Protein AF-A0A1B6LJE3-F1 (afdb_monomer)

InterPro domains:
  IPR007120 DNA-directed RNA polymerase, subunit 2, hybrid-binding domain [PF00562] (59-146)
  IPR007641 RNA polymerase Rpb2, domain 7 [PF04560] (148-166)
  IPR015712 DNA-directed RNA polymerase, subunit 2 [PTHR20856] (59-166)
  IPR037033 DNA-directed RNA polymerase, subunit 2, hybrid-binding domain superfamily [G3DSA:2.40.270.10] (1-124)

Mean predicted aligned error: 6.47 Å

Sequence (166 aa):
MAAKGIGDKINTMLKQHQDIIKIREFIQKAYNVGDNVRQKVDLNLFSDEEVLRLATNLKNGMPIATPVFDGATEKEIKELLQLGELPTSGQITLFDGRTGEKFERQVTVGYMYMLKLNHLVDDKMHARSTGSYSLVTQQPLGGKAQFGGQRFGEMEVWALEAYGAA

Secondary structure (DSSP, 8-state):
-HHHHHHHHHHHHHHTT--HHHHHHHHHHHHT-STT-S----GGGS-HHHHHHHHHHHTT-------TTS---HHHHHHHHHHTT--TTSEE--B-TTT-PBPSS-EE---------S--HHHH----SS--B-TTT-PBPPSGGGTPPPP--HHHHHHHHHHT--

Foldseek 3Di:
DLQQLLLQVLLVCVVVVHDLVVLLVLVQVLVPQDDDDPDDDDCVPPDSVVSVVVSVVSNRGHDDDADDPRGDDLVSSLVSCVSSVHHSVCWDWDADPPPRHIDPDTDRDDDDDDDDDPPDVVVVDADADDADADPPPRAFDDDRVRSGDDDDDPVNVVVCVVVVVD

Organism: NCBI:txid36148

Nearest PDB structures (foldseek):
  8txo-assembly1_I  TM=9.880E-01  e=2.945E-23  Escherichia coli
  8hkc-assembly1_C  TM=9.854E-01  e=2.308E-23  Escherichia coli K-12
  8ph9-assembly1_I  TM=9.844E-01  e=5.097E-23  Escherichia coli
  8sy6-assembly1_I  TM=9.882E-01  e=1.196E-22  Escherichia coli
  8pdy-assembly1_I  TM=9.845E-01  e=1.059E-22  Escherichia coli

Solvent-accessible surface area (backbone atoms only — not comparable to full-atom values): 10328 Å² total; per-residue (Å²): 67,36,44,39,32,42,5,47,50,48,38,50,43,60,74,67,68,54,59,67,67,60,54,50,51,51,51,46,52,63,65,62,64,56,96,77,61,87,69,81,82,70,65,85,82,51,53,72,67,56,51,52,54,49,47,63,65,28,28,81,27,43,89,78,88,59,49,87,97,65,48,81,48,73,66,47,52,33,52,43,11,48,76,29,78,39,54,66,81,46,43,43,81,50,61,41,90,88,79,66,48,70,54,96,58,68,41,77,58,67,73,78,94,81,81,85,70,94,79,50,64,78,81,68,62,76,84,64,91,80,72,61,58,37,90,86,79,67,39,63,30,69,50,72,94,55,53,19,50,84,87,82,48,70,71,60,48,53,55,36,62,75,72,65,71,122

Structure (mmCIF, N/CA/C/O backbone):
data_AF-A0A1B6LJE3-F1
#
_entry.id   AF-A0A1B6LJE3-F1
#
loop_
_atom_site.group_PDB
_atom_site.id
_atom_site.type_symbol
_atom_site.label_atom_id
_atom_site.label_alt_id
_atom_site.label_comp_id
_atom_site.label_asym_id
_atom_site.label_entity_id
_atom_site.label_seq_id
_atom_site.pdbx_PDB_ins_code
_atom_site.Cartn_x
_atom_site.Cartn_y
_atom_site.Cartn_z
_atom_site.occupancy
_atom_site.B_iso_or_equiv
_atom_site.auth_seq_id
_atom_site.auth_comp_id
_atom_site.auth_asym_id
_atom_site.auth_atom_id
_atom_site.pdbx_PDB_model_num
ATOM 1 N N . MET A 1 1 ? -5.859 -4.154 5.380 1.00 86.62 1 MET A N 1
ATOM 2 C CA . MET A 1 1 ? -7.337 -4.215 5.311 1.00 86.62 1 MET A CA 1
ATOM 3 C C . MET A 1 1 ? -7.943 -3.900 6.670 1.00 86.62 1 MET A C 1
ATOM 5 O O . MET A 1 1 ? -8.642 -2.908 6.772 1.00 86.62 1 MET A O 1
ATOM 9 N N . ALA A 1 2 ? -7.586 -4.656 7.712 1.00 93.06 2 ALA A N 1
ATOM 10 C CA . ALA A 1 2 ? -8.069 -4.482 9.085 1.00 93.06 2 ALA A CA 1
ATOM 11 C C . ALA A 1 2 ? -7.969 -3.031 9.609 1.00 93.06 2 ALA A C 1
ATOM 13 O O . ALA A 1 2 ? -8.973 -2.425 9.968 1.00 93.06 2 ALA A O 1
ATOM 14 N N . ALA A 1 3 ? -6.781 -2.426 9.507 1.00 95.19 3 ALA A N 1
ATOM 15 C CA . ALA A 1 3 ? -6.521 -1.036 9.897 1.00 95.19 3 ALA A CA 1
ATOM 16 C C . ALA A 1 3 ? -7.443 -0.009 9.209 1.00 95.19 3 ALA A C 1
ATOM 18 O O . ALA A 1 3 ? -7.933 0.941 9.824 1.00 95.19 3 ALA A O 1
ATOM 19 N N . LYS A 1 4 ? -7.700 -0.221 7.912 1.00 95.12 4 LYS A N 1
ATOM 20 C CA . LYS A 1 4 ? -8.597 0.622 7.121 1.00 95.12 4 LYS A CA 1
ATOM 21 C C . LYS A 1 4 ? -10.059 0.389 7.500 1.00 95.12 4 LYS A C 1
ATOM 23 O O . LYS A 1 4 ? -10.776 1.366 7.652 1.00 95.12 4 LYS A O 1
ATOM 28 N N . GLY A 1 5 ? -10.461 -0.862 7.732 1.00 94.69 5 GLY A N 1
ATOM 29 C CA . GLY A 1 5 ? -11.813 -1.213 8.178 1.00 94.69 5 GLY A CA 1
ATOM 30 C C . GLY A 1 5 ? -12.199 -0.534 9.493 1.00 94.69 5 GLY A C 1
ATOM 31 O O . GLY A 1 5 ? -13.295 0.005 9.604 1.00 94.69 5 GLY A O 1
ATOM 32 N N . ILE A 1 6 ? -11.272 -0.453 10.456 1.00 95.56 6 ILE A N 1
ATOM 33 C CA . ILE A 1 6 ? -11.481 0.335 11.683 1.00 95.56 6 ILE A CA 1
ATOM 34 C C . ILE A 1 6 ? -11.683 1.816 11.356 1.00 95.56 6 ILE A C 1
ATOM 36 O O . ILE A 1 6 ? -12.638 2.424 11.836 1.00 95.56 6 ILE A O 1
ATOM 40 N N . GLY A 1 7 ? -10.818 2.392 10.518 1.00 95.25 7 GLY A N 1
ATOM 41 C CA . GLY A 1 7 ? -10.952 3.787 10.094 1.00 95.25 7 GLY A CA 1
ATOM 42 C C . GLY A 1 7 ? -12.286 4.070 9.400 1.00 95.25 7 GLY A C 1
ATOM 43 O O . GLY A 1 7 ? -12.924 5.079 9.686 1.00 95.25 7 GLY A O 1
ATOM 44 N N . ASP A 1 8 ? -12.758 3.153 8.554 1.00 95.56 8 ASP A N 1
ATOM 45 C CA . ASP A 1 8 ? -14.030 3.279 7.844 1.00 95.56 8 ASP A CA 1
ATOM 46 C C . ASP A 1 8 ? -15.236 3.158 8.793 1.00 95.56 8 ASP A C 1
ATOM 48 O O . ASP A 1 8 ? -16.219 3.889 8.627 1.00 95.56 8 ASP A O 1
ATOM 52 N N . LYS A 1 9 ? -15.149 2.334 9.848 1.00 94.81 9 LYS A N 1
ATOM 53 C CA . LYS A 1 9 ? -16.147 2.325 10.931 1.00 94.81 9 LYS A CA 1
ATOM 54 C C . LYS A 1 9 ? -16.181 3.641 11.695 1.00 94.81 9 LYS A C 1
ATOM 56 O O . LYS A 1 9 ? -17.258 4.210 11.856 1.00 94.81 9 LYS A O 1
ATOM 61 N N . ILE A 1 10 ? -15.021 4.165 12.095 1.00 94.38 10 ILE A N 1
ATOM 62 C CA . ILE A 1 10 ? -14.919 5.476 12.757 1.00 94.38 10 ILE A CA 1
ATOM 63 C C . ILE A 1 10 ? -15.509 6.564 11.852 1.00 94.38 10 ILE A C 1
ATOM 65 O O . ILE A 1 10 ? -16.311 7.381 12.294 1.00 94.38 10 ILE A O 1
ATOM 69 N N . ASN A 1 11 ? -15.179 6.544 10.560 1.00 95.38 11 ASN A N 1
ATOM 70 C CA . ASN A 1 11 ? -15.712 7.480 9.574 1.00 95.38 11 ASN A CA 1
ATOM 71 C C . ASN A 1 11 ? -17.241 7.383 9.450 1.00 95.38 11 ASN A C 1
ATOM 73 O O . ASN A 1 11 ? -17.922 8.399 9.338 1.00 95.38 11 ASN A O 1
ATOM 77 N N . THR A 1 12 ? -17.792 6.169 9.494 1.00 95.00 12 THR A N 1
ATOM 78 C CA . THR A 1 12 ? -19.242 5.943 9.458 1.00 95.00 12 THR A CA 1
ATOM 79 C C . THR A 1 12 ? -19.918 6.495 10.712 1.00 95.00 12 THR A C 1
ATOM 81 O O . THR A 1 12 ? -20.906 7.217 10.593 1.00 95.00 12 THR A O 1
ATOM 84 N N . MET A 1 13 ? -19.349 6.250 11.896 1.00 93.00 13 MET A N 1
ATOM 85 C CA . MET A 1 13 ? -19.846 6.799 13.164 1.00 93.00 13 MET A CA 1
ATOM 86 C C . MET A 1 13 ? -19.804 8.334 13.187 1.00 93.00 13 MET A C 1
ATOM 88 O O . MET A 1 13 ? -20.772 8.965 13.611 1.00 93.00 13 MET A O 1
ATOM 92 N N . LEU A 1 14 ? -18.727 8.938 12.671 1.00 92.50 14 LEU A N 1
ATOM 93 C CA . LEU A 1 14 ? -18.592 10.393 12.554 1.00 92.50 14 LEU A CA 1
ATOM 94 C C . LEU A 1 14 ? -19.634 10.995 11.600 1.00 92.50 14 LEU A C 1
ATOM 96 O O . LEU A 1 14 ? -20.244 12.008 11.926 1.00 92.50 14 LEU A O 1
ATOM 100 N N . LYS A 1 15 ? -19.875 10.367 10.441 1.00 93.56 15 LYS A N 1
ATOM 101 C CA . LYS A 1 15 ? -20.892 10.820 9.470 1.00 93.56 15 LYS A CA 1
ATOM 102 C C . LYS A 1 15 ? -22.319 10.698 10.000 1.00 93.56 15 LYS A C 1
ATOM 104 O O . LYS A 1 15 ? -23.172 11.498 9.638 1.00 93.56 15 LYS A O 1
ATOM 109 N N . GLN A 1 16 ? -22.577 9.689 10.826 1.00 93.69 16 GLN A N 1
ATOM 110 C CA . GLN A 1 16 ? -23.876 9.470 11.461 1.00 93.69 16 GLN A CA 1
ATOM 111 C C . GLN A 1 16 ? -24.094 10.346 12.702 1.00 93.69 16 GLN A C 1
ATOM 113 O O . GLN A 1 16 ? -25.143 10.224 13.327 1.00 93.69 16 GLN A O 1
ATOM 118 N N . HIS A 1 17 ? -23.130 11.204 13.068 1.00 87.88 17 HIS A N 1
ATOM 119 C CA . HIS A 1 17 ? -23.172 12.020 14.284 1.00 87.88 17 HIS A CA 1
ATOM 120 C C . HIS A 1 17 ? -23.508 11.195 15.537 1.00 87.88 17 HIS A C 1
ATOM 122 O O . HIS A 1 17 ? -24.310 11.611 16.370 1.00 87.88 17 HIS A O 1
ATOM 128 N N . GLN A 1 18 ? -22.918 10.000 15.656 1.00 87.38 18 GLN A N 1
ATOM 129 C CA . GLN A 1 18 ? -23.135 9.160 16.830 1.00 87.38 18 GLN A CA 1
ATOM 130 C C . GLN A 1 18 ? -22.583 9.808 18.103 1.00 87.38 18 GLN A C 1
ATOM 132 O O . GLN A 1 18 ? -21.650 10.613 18.062 1.00 87.38 18 GLN A O 1
ATOM 137 N N . ASP A 1 19 ? -23.143 9.394 19.240 1.00 89.56 19 ASP A N 1
ATOM 138 C CA . ASP A 1 19 ? -22.720 9.848 20.561 1.00 89.56 19 ASP A CA 1
ATOM 139 C C . ASP A 1 19 ? -21.211 9.657 20.762 1.00 89.56 19 ASP A C 1
ATOM 141 O O . ASP A 1 19 ? -20.654 8.589 20.481 1.00 89.56 19 ASP A O 1
ATOM 145 N N . ILE A 1 20 ? -20.559 10.674 21.328 1.00 89.56 20 ILE A N 1
ATOM 146 C CA . ILE A 1 20 ? -19.112 10.681 21.594 1.00 89.56 20 ILE A CA 1
ATOM 147 C C . ILE A 1 20 ? -18.702 9.484 22.463 1.00 89.56 20 ILE A C 1
ATOM 149 O O . ILE A 1 20 ? -17.630 8.916 22.264 1.00 89.56 20 ILE A O 1
ATOM 153 N N . ILE A 1 21 ? -19.581 9.051 23.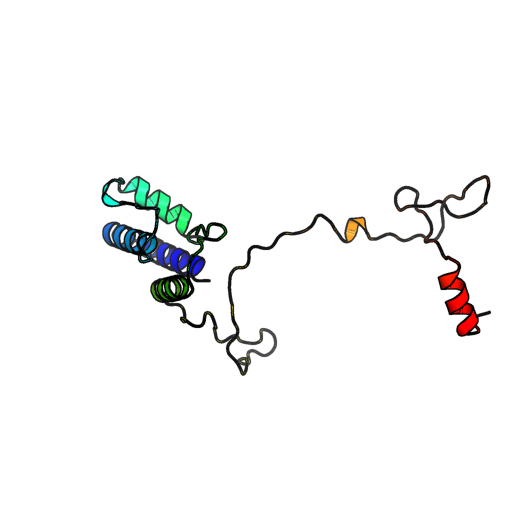372 1.00 91.88 21 ILE A N 1
ATOM 154 C CA . ILE A 1 21 ? -19.370 7.888 24.244 1.00 91.88 21 ILE A CA 1
ATOM 155 C C . ILE A 1 21 ? -19.129 6.621 23.410 1.00 91.88 21 ILE A C 1
ATOM 157 O O . ILE A 1 21 ? -18.146 5.922 23.637 1.00 91.88 21 ILE A O 1
ATOM 161 N N . LYS A 1 22 ? -19.947 6.368 22.380 1.00 92.75 22 LYS A N 1
ATOM 162 C CA . LYS A 1 22 ? -19.808 5.183 21.515 1.00 92.75 22 LYS A CA 1
ATOM 163 C C . LYS A 1 22 ? -18.522 5.224 20.699 1.00 92.75 22 LYS A C 1
ATOM 165 O O . LYS A 1 22 ? -17.852 4.206 20.542 1.00 92.75 22 LYS A O 1
ATOM 170 N N . ILE A 1 23 ? -18.161 6.405 20.194 1.00 91.62 23 ILE A N 1
ATOM 171 C CA . ILE A 1 23 ? -16.909 6.603 19.453 1.00 91.62 23 ILE A CA 1
ATOM 172 C C . ILE A 1 23 ? -15.716 6.331 20.375 1.00 91.62 23 ILE A C 1
ATOM 174 O O . ILE A 1 23 ? -14.804 5.596 19.998 1.00 91.62 23 ILE A O 1
ATOM 178 N N . ARG A 1 24 ? -15.742 6.870 21.598 1.00 93.81 24 ARG A N 1
ATOM 179 C CA . ARG A 1 24 ? -14.708 6.658 22.617 1.00 93.81 24 ARG A CA 1
ATOM 180 C C . ARG A 1 24 ? -14.569 5.178 22.968 1.00 93.81 24 ARG A C 1
ATOM 182 O O . ARG A 1 24 ? -13.460 4.657 22.923 1.00 93.81 24 ARG A O 1
ATOM 189 N N . GLU A 1 25 ? -15.675 4.489 23.244 1.00 93.81 25 GLU A N 1
ATOM 190 C CA . GLU A 1 25 ? -15.693 3.050 23.535 1.00 93.81 25 GLU A CA 1
ATOM 191 C C . GLU A 1 25 ? -15.133 2.220 22.377 1.00 93.81 25 GLU A C 1
ATOM 193 O O . GLU A 1 25 ? -14.324 1.314 22.588 1.00 93.81 25 GLU A O 1
ATOM 198 N N . PHE A 1 26 ? -15.518 2.542 21.140 1.00 94.25 26 PHE A N 1
ATOM 199 C CA . PHE A 1 26 ? -15.038 1.829 19.962 1.00 94.25 26 PHE A CA 1
ATOM 200 C C . PHE A 1 26 ? -13.532 2.020 19.750 1.00 94.25 26 PHE A C 1
ATOM 202 O O . PHE A 1 26 ? -12.811 1.044 19.537 1.00 94.25 26 PHE A O 1
ATOM 209 N N . ILE A 1 27 ? -13.041 3.260 19.848 1.00 93.50 27 ILE A N 1
ATOM 210 C CA . ILE A 1 27 ? -11.611 3.561 19.719 1.00 93.50 27 ILE A CA 1
ATOM 211 C C . ILE A 1 27 ? -10.831 2.902 20.869 1.00 93.50 27 ILE A C 1
ATOM 213 O O . ILE A 1 27 ? -9.787 2.299 20.624 1.00 93.50 27 ILE A O 1
ATOM 217 N N . GLN A 1 28 ? -11.352 2.926 22.101 1.00 94.00 28 GLN A N 1
ATOM 218 C CA . GLN A 1 28 ? -10.727 2.264 23.251 1.00 94.00 28 GLN A CA 1
ATOM 219 C C . GLN A 1 28 ? -10.606 0.756 23.024 1.00 94.00 28 GLN A C 1
ATOM 221 O O . GLN A 1 28 ? -9.548 0.170 23.253 1.00 94.00 28 GLN A O 1
ATOM 226 N N . LYS A 1 29 ? -11.680 0.130 22.532 1.00 92.94 29 LYS A N 1
ATOM 227 C CA . LYS A 1 29 ? -11.691 -1.291 22.192 1.00 92.94 29 LYS A CA 1
ATOM 228 C C . LYS A 1 29 ? -10.668 -1.612 21.105 1.00 92.94 29 LYS A C 1
ATOM 230 O O . LYS A 1 29 ? -10.003 -2.632 21.213 1.00 92.94 29 LYS A O 1
ATOM 235 N N . ALA A 1 30 ? -10.515 -0.745 20.103 1.00 93.00 30 ALA A N 1
ATOM 236 C CA . ALA A 1 30 ? -9.529 -0.913 19.038 1.00 93.00 30 ALA A CA 1
ATOM 237 C C . ALA A 1 30 ? -8.074 -0.825 19.536 1.00 93.00 30 ALA A C 1
ATOM 239 O O . ALA A 1 30 ? -7.240 -1.601 19.078 1.00 93.00 30 ALA A O 1
ATOM 240 N N . TYR A 1 31 ? -7.762 0.074 20.478 1.00 92.25 31 TYR A N 1
ATOM 241 C CA . TYR A 1 31 ? -6.420 0.165 21.076 1.00 92.25 31 TYR A CA 1
ATOM 242 C C . TYR A 1 31 ? -6.095 -0.986 22.036 1.00 92.25 31 TYR A C 1
ATOM 244 O O . TYR A 1 31 ? -4.926 -1.321 22.196 1.00 92.25 31 TYR A O 1
ATOM 252 N N . ASN A 1 32 ? -7.111 -1.597 22.649 1.00 91.19 32 ASN A N 1
ATOM 253 C CA . ASN A 1 32 ? -6.948 -2.697 23.603 1.00 91.19 32 ASN A CA 1
ATOM 254 C C . ASN A 1 32 ? -6.933 -4.093 22.947 1.00 91.19 32 ASN A C 1
ATOM 256 O O . ASN A 1 32 ? -7.024 -5.089 23.660 1.00 91.19 32 ASN A O 1
ATOM 260 N N . VAL A 1 33 ? -6.873 -4.192 21.613 1.00 89.94 33 VAL A N 1
ATOM 261 C CA . VAL A 1 33 ? -6.782 -5.490 20.920 1.00 89.94 33 VAL A CA 1
ATOM 262 C C . VAL A 1 33 ? -5.390 -6.095 21.130 1.00 89.94 33 VAL A C 1
ATOM 264 O O . VAL A 1 33 ? -4.396 -5.467 20.770 1.00 89.94 33 VAL A O 1
ATOM 267 N N . GLY A 1 34 ? -5.337 -7.326 21.649 1.00 84.88 34 GLY A N 1
ATOM 268 C CA . GLY A 1 34 ? -4.118 -8.102 21.904 1.00 84.88 34 GLY A CA 1
ATOM 269 C C . GLY A 1 34 ? -3.867 -8.374 23.390 1.00 84.88 34 GLY A C 1
ATOM 270 O O . GLY A 1 34 ? -4.148 -7.543 24.251 1.00 84.88 34 GLY A O 1
ATOM 271 N N . ASP A 1 35 ? -3.318 -9.550 23.700 1.00 73.69 35 ASP A N 1
ATOM 272 C CA . ASP A 1 35 ? -3.223 -10.049 25.081 1.00 73.69 35 ASP A CA 1
ATOM 273 C C . ASP A 1 35 ? -2.096 -9.389 25.901 1.00 73.69 35 ASP A C 1
ATOM 275 O O . ASP A 1 35 ? -2.179 -9.326 27.125 1.00 73.69 35 ASP A O 1
ATOM 279 N N . ASN A 1 36 ? -1.038 -8.881 25.253 1.00 77.31 36 ASN A N 1
ATOM 280 C CA . ASN A 1 36 ? 0.154 -8.327 25.920 1.00 77.31 36 ASN A CA 1
ATOM 281 C C . ASN A 1 36 ? 0.714 -7.080 25.216 1.00 77.31 36 ASN A C 1
ATOM 283 O O . ASN A 1 36 ? 1.922 -6.931 25.015 1.00 77.31 36 ASN A O 1
ATOM 287 N N . VAL A 1 37 ? -0.164 -6.155 24.831 1.00 82.19 37 VAL A N 1
ATOM 288 C CA . VAL A 1 37 ? 0.260 -4.921 24.162 1.00 82.19 37 VAL A CA 1
ATOM 289 C C . VAL A 1 37 ? 1.051 -4.035 25.133 1.00 82.19 37 VAL A C 1
ATOM 291 O O . VAL A 1 37 ? 0.588 -3.696 26.223 1.00 82.19 37 VAL A O 1
ATOM 294 N N . ARG A 1 38 ? 2.263 -3.622 24.734 1.00 85.19 38 ARG A N 1
ATOM 295 C CA . ARG A 1 38 ? 3.115 -2.712 25.532 1.00 85.19 38 ARG A CA 1
ATOM 296 C C . ARG A 1 38 ? 2.480 -1.332 25.711 1.00 85.19 38 ARG A C 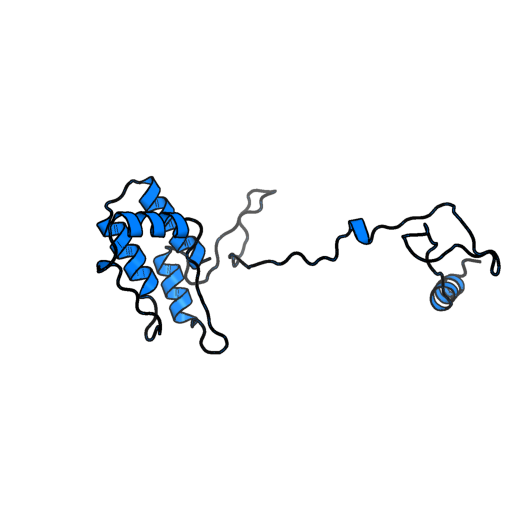1
ATOM 298 O O . ARG A 1 38 ? 2.671 -0.682 26.737 1.00 85.19 38 ARG A O 1
ATOM 305 N N . GLN A 1 39 ? 1.764 -0.872 24.689 1.00 87.69 39 GLN A N 1
ATOM 306 C CA . GLN A 1 39 ? 1.086 0.414 24.690 1.00 87.69 39 GLN A CA 1
ATOM 307 C C . GLN A 1 39 ? -0.242 0.300 25.440 1.00 87.69 39 GLN A C 1
ATOM 309 O O . GLN A 1 39 ? -1.143 -0.411 25.011 1.00 87.69 39 GLN A O 1
ATOM 314 N N . LYS A 1 40 ? -0.373 1.050 26.535 1.00 86.94 40 LYS A N 1
ATOM 315 C CA . LYS A 1 40 ? -1.641 1.230 27.245 1.00 86.94 40 LYS A CA 1
ATOM 316 C C . LYS A 1 40 ? -2.151 2.635 26.968 1.00 86.94 40 LYS A C 1
ATOM 318 O O . LYS A 1 40 ? -1.478 3.608 27.302 1.00 86.94 40 LYS A O 1
ATOM 323 N N . VAL A 1 41 ? -3.312 2.733 26.332 1.00 88.88 41 VAL A N 1
ATOM 324 C CA . VAL A 1 41 ? -3.991 4.005 26.068 1.00 88.88 41 VAL A CA 1
ATOM 325 C C . VAL A 1 41 ? -5.253 4.023 26.910 1.00 88.88 41 VAL A C 1
ATOM 327 O O . VAL A 1 41 ? -6.054 3.102 26.802 1.00 88.88 41 VAL A O 1
ATOM 330 N N . ASP A 1 42 ? -5.430 5.051 27.733 1.00 90.38 42 ASP A N 1
ATOM 331 C CA . ASP A 1 42 ? -6.694 5.295 28.424 1.00 90.38 42 ASP A CA 1
ATOM 332 C C . ASP A 1 42 ? -7.329 6.560 27.856 1.00 90.38 42 ASP A C 1
ATOM 334 O O . ASP A 1 42 ? -6.865 7.678 28.095 1.00 90.38 42 ASP A O 1
ATOM 338 N N . LEU A 1 43 ? -8.381 6.377 27.062 1.00 88.62 43 LEU A N 1
ATOM 339 C CA . LEU A 1 43 ? -9.109 7.484 26.466 1.00 88.62 43 LEU A CA 1
ATOM 340 C C . LEU A 1 43 ? -9.963 8.225 27.483 1.00 88.62 43 LEU A C 1
ATOM 342 O O . LEU A 1 43 ? -10.396 9.319 27.159 1.00 88.62 43 LEU A O 1
ATOM 346 N N . ASN A 1 44 ? -10.208 7.714 28.692 1.00 88.88 44 ASN A N 1
ATOM 347 C CA . ASN A 1 44 ? -10.991 8.445 29.697 1.00 88.88 44 ASN A CA 1
ATOM 348 C C . ASN A 1 44 ? -10.290 9.721 30.177 1.00 88.88 44 ASN A C 1
ATOM 350 O O . ASN A 1 44 ? -10.952 10.668 30.589 1.00 88.88 44 ASN A O 1
ATOM 354 N N . LEU A 1 45 ? -8.962 9.769 30.062 1.00 90.81 45 LEU A N 1
ATOM 355 C CA . LEU A 1 45 ? -8.156 10.946 30.387 1.00 90.81 45 LEU A CA 1
ATOM 356 C C . LEU A 1 45 ? -8.271 12.061 29.334 1.00 90.81 45 LEU A C 1
ATOM 358 O O . LEU A 1 45 ? -7.841 13.182 29.590 1.00 90.81 45 LEU A O 1
ATOM 362 N N . PHE A 1 46 ? -8.827 11.762 28.156 1.00 91.75 46 PHE A N 1
ATOM 363 C CA . PHE A 1 46 ? -8.932 12.701 27.042 1.00 91.75 46 PHE A CA 1
ATOM 364 C C . PHE A 1 46 ? -10.233 13.503 27.117 1.00 91.75 46 PHE A C 1
ATOM 366 O O . PHE A 1 46 ? -11.310 12.964 27.408 1.00 91.75 46 PHE A O 1
ATOM 373 N N . SER A 1 47 ? -10.142 14.785 26.770 1.00 93.81 47 SER A N 1
ATOM 374 C CA . SER A 1 47 ? -11.313 15.644 26.581 1.00 93.81 47 SER A CA 1
ATOM 375 C C . SER A 1 47 ? -12.106 15.251 25.328 1.00 93.81 47 SER A C 1
ATOM 377 O O . SER A 1 47 ? -11.586 14.622 24.404 1.00 93.81 47 SER A O 1
ATOM 379 N N . ASP A 1 48 ? -13.381 15.635 25.274 1.00 91.75 48 ASP A N 1
ATOM 380 C CA . ASP A 1 48 ? -14.254 15.305 24.140 1.00 91.75 48 ASP A CA 1
ATOM 381 C C . ASP A 1 48 ? -13.753 15.902 22.816 1.00 91.75 48 ASP A C 1
ATOM 383 O O . ASP A 1 48 ? -13.798 15.243 21.774 1.00 91.75 48 ASP A O 1
ATOM 387 N N . GLU A 1 49 ? -13.196 17.115 22.853 1.00 92.38 49 GLU A N 1
ATOM 388 C CA . GLU A 1 49 ? -12.595 17.751 21.678 1.00 92.38 49 GLU A CA 1
ATOM 389 C C . GLU A 1 49 ? -11.377 16.973 21.162 1.00 92.38 49 GLU A C 1
ATOM 391 O O . GLU A 1 49 ? -11.203 16.793 19.952 1.00 92.38 49 GLU A O 1
ATOM 396 N N . GLU A 1 50 ? -10.539 16.460 22.065 1.00 94.00 50 GLU A N 1
ATOM 397 C CA . GLU A 1 50 ? -9.371 15.662 21.694 1.00 94.00 50 GLU A CA 1
ATOM 398 C C . GLU A 1 50 ? -9.765 14.318 21.090 1.00 94.00 50 GLU A C 1
ATOM 400 O O . GLU A 1 50 ? -9.156 13.900 20.102 1.00 94.00 50 GLU A O 1
ATOM 405 N N . VAL A 1 51 ? -10.800 13.667 21.631 1.00 93.12 51 VAL A N 1
ATOM 406 C CA . VAL A 1 51 ? -11.334 12.412 21.086 1.00 93.12 51 VAL A CA 1
ATOM 407 C C . VAL A 1 51 ? -11.897 12.632 19.684 1.00 93.12 51 VAL A C 1
ATOM 409 O O . VAL A 1 51 ? -11.609 11.845 18.781 1.00 93.12 51 VAL A O 1
ATOM 412 N N . LEU A 1 52 ? -12.632 13.722 19.456 1.00 92.81 52 LEU A N 1
ATOM 413 C CA . LEU A 1 52 ? -13.151 14.062 18.129 1.00 92.81 52 LEU A CA 1
ATOM 414 C C . LEU A 1 52 ? -12.029 14.359 17.127 1.00 92.81 52 LEU A C 1
ATOM 416 O O . LEU A 1 52 ? -12.066 13.887 15.984 1.00 92.81 52 LEU A O 1
ATOM 420 N N . ARG A 1 53 ? -10.995 15.094 17.548 1.00 94.69 53 ARG A N 1
ATOM 421 C CA . ARG A 1 53 ? -9.811 15.355 16.718 1.00 94.69 53 ARG A CA 1
ATOM 422 C C . ARG A 1 53 ? -9.072 14.060 16.380 1.00 94.69 53 ARG A C 1
ATOM 424 O O . ARG A 1 53 ? -8.703 13.850 15.225 1.00 94.69 53 ARG A O 1
ATOM 431 N N . LEU A 1 54 ? -8.894 13.175 17.361 1.00 94.50 54 LEU A N 1
ATOM 432 C CA . LEU A 1 54 ? -8.289 11.861 17.163 1.00 94.50 54 LEU A CA 1
ATOM 433 C C . LEU A 1 54 ? -9.106 11.031 16.166 1.00 94.50 54 LEU A C 1
ATOM 435 O O . LEU A 1 54 ? -8.557 10.565 15.171 1.00 94.50 54 LEU A O 1
ATOM 439 N N . ALA A 1 55 ? -10.420 10.916 16.369 1.00 94.06 55 ALA A N 1
ATOM 440 C CA . ALA A 1 55 ? -11.319 10.200 15.468 1.00 94.06 55 ALA A CA 1
ATOM 441 C C . ALA A 1 55 ? -11.238 10.741 14.029 1.00 94.06 55 ALA A C 1
ATOM 443 O O . ALA A 1 55 ? -11.176 9.971 13.067 1.00 94.06 55 ALA A O 1
ATOM 444 N N . THR A 1 56 ? -11.156 12.065 13.875 1.00 94.88 56 THR A N 1
ATOM 445 C CA . THR A 1 56 ? -11.012 12.722 12.569 1.00 94.88 56 THR A CA 1
ATOM 446 C C . THR A 1 56 ? -9.716 12.326 11.861 1.00 94.88 56 THR A C 1
ATOM 448 O O . THR A 1 56 ? -9.726 12.129 10.646 1.00 94.88 56 THR A O 1
ATOM 451 N N . ASN A 1 57 ? -8.617 12.158 12.598 1.00 95.62 57 ASN A N 1
ATOM 452 C CA . ASN A 1 57 ? -7.345 11.693 12.041 1.00 95.62 57 ASN A CA 1
ATOM 453 C C . ASN A 1 57 ? -7.393 10.200 11.678 1.00 95.62 57 ASN A C 1
ATOM 455 O O . ASN A 1 57 ? -6.869 9.794 10.641 1.00 95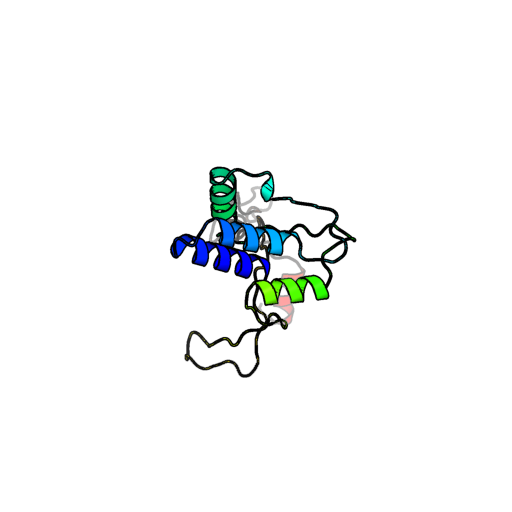.62 57 ASN A O 1
ATOM 459 N N . LEU A 1 58 ? -8.065 9.388 12.498 1.00 94.88 58 LEU A N 1
ATOM 460 C CA . LEU A 1 58 ? -8.169 7.938 12.313 1.00 94.88 58 LEU A CA 1
ATOM 461 C C . LEU A 1 58 ? -9.165 7.522 11.216 1.00 94.88 58 LEU A C 1
ATOM 463 O O . LEU A 1 58 ? -9.108 6.385 10.749 1.00 94.88 58 LEU A O 1
ATOM 467 N N . LYS A 1 59 ? -10.041 8.424 10.747 1.00 93.44 59 LYS A N 1
ATOM 468 C CA . LYS A 1 59 ? -11.071 8.127 9.727 1.00 93.44 59 LYS A CA 1
ATOM 469 C C . LYS A 1 59 ? -10.513 7.539 8.424 1.00 93.44 59 LYS A C 1
ATOM 471 O O . LYS A 1 59 ? -11.200 6.813 7.711 1.0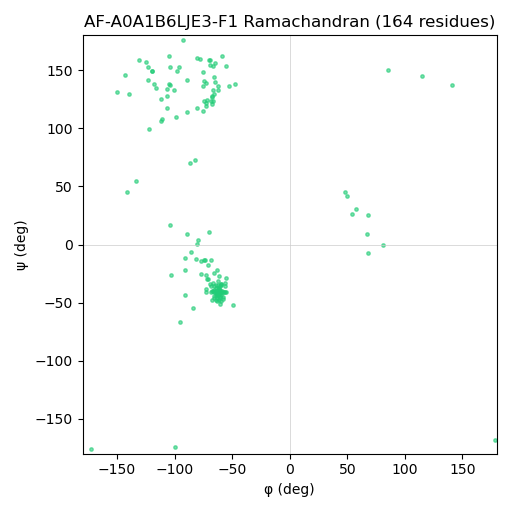0 93.44 59 LYS A O 1
ATOM 476 N N . ASN A 1 60 ? -9.269 7.877 8.076 1.00 93.56 60 ASN A N 1
ATOM 477 C CA . ASN A 1 60 ? -8.633 7.389 6.853 1.00 93.56 60 ASN A CA 1
ATOM 478 C C . ASN A 1 60 ? -8.047 5.981 7.016 1.00 93.56 60 ASN A C 1
ATOM 480 O O . ASN A 1 60 ? -7.745 5.345 6.010 1.00 93.56 60 ASN A O 1
ATOM 484 N N . GLY A 1 61 ? -7.949 5.480 8.244 1.00 94.06 61 GLY A N 1
ATOM 485 C CA . GLY A 1 61 ? -7.329 4.217 8.614 1.00 94.06 61 GLY A CA 1
ATOM 486 C C . GLY A 1 61 ? -6.571 4.397 9.924 1.00 94.06 61 GLY A C 1
ATOM 487 O O . GLY A 1 61 ? -5.881 5.399 10.101 1.00 94.06 61 GLY A O 1
ATOM 488 N N . MET A 1 62 ? -6.694 3.433 10.833 1.00 94.81 62 MET A N 1
ATOM 489 C CA . MET A 1 62 ? -5.957 3.448 12.094 1.00 94.81 62 MET A CA 1
ATOM 490 C C . MET A 1 62 ? -4.480 3.122 11.825 1.00 94.81 62 MET A C 1
ATOM 492 O O . MET A 1 62 ? -4.202 2.041 11.309 1.00 94.81 62 MET A O 1
ATOM 496 N N . PRO A 1 63 ? -3.516 4.006 12.138 1.00 95.25 63 PRO A N 1
ATOM 497 C CA . PRO A 1 63 ? -2.102 3.668 12.032 1.00 95.25 63 PRO A CA 1
ATOM 498 C C . PRO A 1 63 ? -1.757 2.572 13.043 1.00 95.25 63 PRO A C 1
ATOM 500 O O . PRO A 1 63 ? -2.077 2.697 14.223 1.00 95.25 63 PRO A O 1
ATOM 503 N N . ILE A 1 64 ? -1.107 1.506 12.581 1.00 94.00 64 ILE A N 1
ATOM 504 C CA . ILE A 1 64 ? -0.693 0.371 13.414 1.00 94.00 64 ILE A CA 1
ATOM 505 C C . ILE A 1 64 ? 0.829 0.284 13.375 1.00 94.00 64 ILE A C 1
ATOM 507 O O . ILE A 1 64 ? 1.435 0.439 12.313 1.00 94.00 64 ILE A O 1
ATOM 511 N N . ALA A 1 65 ? 1.437 0.020 14.527 1.00 93.25 65 ALA A N 1
ATOM 512 C CA . ALA A 1 65 ? 2.861 -0.245 14.647 1.00 93.25 65 ALA A CA 1
ATOM 513 C C . ALA A 1 65 ? 3.090 -1.736 14.910 1.00 93.25 65 ALA A C 1
ATOM 515 O O . ALA A 1 65 ? 2.526 -2.300 15.842 1.00 93.25 65 ALA A O 1
ATOM 516 N N . THR A 1 66 ? 3.946 -2.361 14.106 1.00 93.25 66 THR A N 1
ATOM 517 C CA . THR A 1 66 ? 4.422 -3.733 14.318 1.00 93.25 66 THR A CA 1
ATOM 518 C C . THR A 1 66 ? 5.948 -3.706 14.421 1.00 93.25 66 THR A C 1
ATOM 520 O O . THR A 1 66 ? 6.614 -3.596 13.386 1.00 93.25 66 THR A O 1
ATOM 523 N N . PRO A 1 67 ? 6.514 -3.733 15.641 1.00 93.56 67 PRO A N 1
ATOM 524 C CA . PRO A 1 67 ? 7.957 -3.779 15.852 1.00 93.56 67 PRO A CA 1
ATOM 525 C C . PRO A 1 67 ? 8.630 -4.957 15.144 1.00 93.56 67 PRO A C 1
ATOM 527 O O . PRO A 1 67 ? 8.030 -6.008 14.916 1.00 93.56 67 PRO A O 1
ATOM 530 N N . VAL A 1 68 ? 9.914 -4.796 14.823 1.00 91.94 68 VAL A N 1
ATOM 531 C CA . VAL A 1 68 ? 10.716 -5.886 14.258 1.00 91.94 68 VAL A CA 1
ATOM 532 C C . VAL A 1 68 ? 10.904 -6.957 15.338 1.00 91.94 68 VAL A C 1
ATOM 534 O O . VAL A 1 68 ? 11.316 -6.636 16.448 1.00 91.94 68 VAL A O 1
ATOM 537 N N . PHE A 1 69 ? 10.591 -8.214 15.013 1.00 89.38 69 PHE A N 1
ATOM 538 C CA . PHE A 1 69 ? 10.656 -9.393 15.899 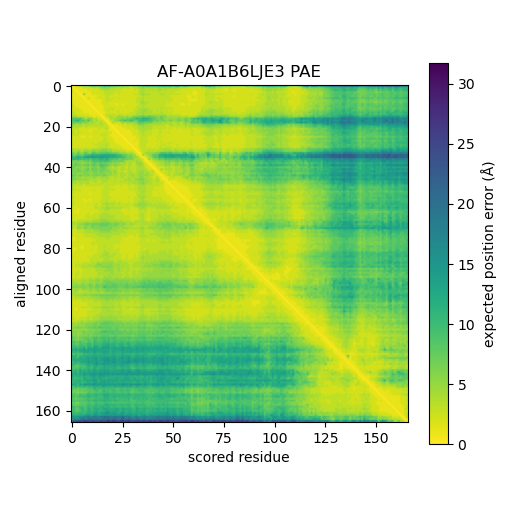1.00 89.38 69 PHE A CA 1
ATOM 539 C C . PHE A 1 69 ? 9.661 -9.455 17.074 1.00 89.38 69 PHE A C 1
ATOM 541 O O . PHE A 1 69 ? 9.564 -10.503 17.703 1.00 89.38 69 PHE A O 1
ATOM 548 N N . ASP A 1 70 ? 8.890 -8.399 17.331 1.00 88.94 70 ASP A N 1
ATOM 549 C CA . ASP A 1 70 ? 7.805 -8.364 18.328 1.00 88.94 70 ASP A CA 1
ATOM 550 C C . ASP A 1 70 ? 6.560 -7.719 17.699 1.00 88.94 70 ASP A C 1
ATOM 552 O O . ASP A 1 70 ? 6.090 -6.660 18.111 1.00 88.94 70 ASP A O 1
ATOM 556 N N . GLY A 1 71 ? 6.135 -8.287 16.567 1.00 89.31 71 GLY A N 1
ATOM 557 C CA . GLY A 1 71 ? 5.043 -7.773 15.744 1.00 89.31 71 GLY A CA 1
ATOM 558 C C . GLY A 1 71 ? 3.685 -8.377 16.100 1.00 89.31 71 GLY A C 1
ATOM 559 O O . GLY A 1 71 ? 3.588 -9.301 16.902 1.00 89.31 71 GLY A O 1
ATOM 560 N N . ALA A 1 72 ? 2.637 -7.879 15.441 1.00 92.25 72 ALA A N 1
ATOM 561 C CA . ALA A 1 72 ? 1.284 -8.402 15.611 1.00 92.25 72 ALA A CA 1
ATOM 562 C C . ALA A 1 72 ? 1.187 -9.872 15.170 1.00 92.25 72 ALA A C 1
ATOM 564 O O . ALA A 1 72 ? 1.639 -10.244 14.081 1.00 92.25 72 ALA A O 1
ATOM 565 N N . THR A 1 73 ? 0.561 -10.699 16.001 1.00 93.06 73 THR A N 1
ATOM 566 C CA . THR A 1 73 ? 0.325 -12.119 15.72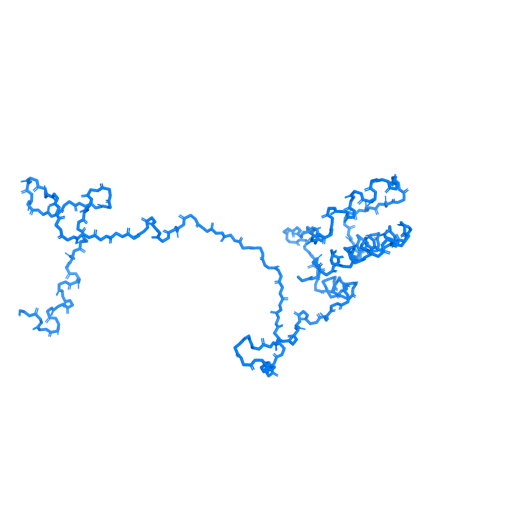5 1.00 93.06 73 THR A CA 1
ATOM 567 C C . THR A 1 73 ? -0.883 -12.323 14.805 1.00 93.06 73 THR A C 1
ATOM 569 O O . THR A 1 73 ? -1.760 -11.469 14.678 1.00 93.06 73 THR A O 1
ATOM 572 N N . GLU A 1 74 ? -0.984 -13.489 14.158 1.00 93.38 74 GLU A N 1
ATOM 573 C CA . GLU A 1 74 ? -2.112 -13.788 13.260 1.00 93.38 74 GLU A CA 1
ATOM 574 C C . GLU A 1 74 ? -3.474 -13.738 13.978 1.00 93.38 74 GLU A C 1
ATOM 576 O O . GLU A 1 74 ? -4.472 -13.320 13.388 1.00 93.38 74 GLU A O 1
ATOM 581 N N . LYS A 1 75 ? -3.521 -14.140 15.255 1.00 93.75 75 LYS A N 1
ATOM 582 C CA . LYS A 1 75 ? -4.741 -14.088 16.073 1.00 93.75 75 LYS A CA 1
ATOM 583 C C . LYS A 1 75 ? -5.216 -12.647 16.254 1.00 93.75 75 LYS A C 1
ATOM 585 O O . LYS A 1 75 ? -6.365 -12.354 15.939 1.00 93.75 75 LYS A O 1
ATOM 590 N N . GLU A 1 76 ? -4.306 -11.749 16.623 1.00 93.12 76 GLU A N 1
ATOM 591 C CA . GLU A 1 76 ? -4.585 -10.316 16.779 1.00 93.12 76 GLU A CA 1
ATOM 592 C C . GLU A 1 76 ? -5.048 -9.687 15.458 1.00 93.12 76 GLU A C 1
ATOM 594 O O . GLU A 1 76 ? -5.996 -8.905 15.431 1.00 93.12 76 GLU A O 1
ATOM 599 N N . ILE A 1 77 ? -4.450 -10.076 14.324 1.00 93.75 77 ILE A N 1
ATOM 600 C CA . ILE A 1 77 ? -4.888 -9.605 13.000 1.00 93.75 77 ILE A CA 1
ATOM 601 C C . ILE A 1 77 ? -6.327 -10.056 12.705 1.00 93.75 77 ILE A C 1
ATOM 603 O O . ILE A 1 77 ? -7.126 -9.262 12.200 1.00 93.75 77 ILE A O 1
ATOM 607 N N . LYS A 1 78 ? -6.679 -11.312 13.013 1.00 94.62 78 LYS A N 1
ATOM 608 C CA . LYS A 1 78 ? -8.041 -11.843 12.824 1.00 94.62 78 LYS A CA 1
ATOM 609 C C . LYS A 1 78 ? -9.057 -11.150 13.727 1.00 94.62 78 LYS A C 1
ATOM 611 O O . LYS A 1 78 ? -10.145 -10.829 13.255 1.00 94.62 78 LYS A O 1
ATOM 616 N N . GLU A 1 79 ? -8.708 -10.881 14.979 1.00 94.06 79 GLU A N 1
ATOM 617 C CA . GLU A 1 79 ? -9.546 -10.113 15.908 1.00 94.06 79 GLU A CA 1
ATOM 618 C C . GLU A 1 79 ? -9.783 -8.687 15.402 1.00 94.06 79 GLU A C 1
ATOM 620 O O . GLU A 1 79 ? -10.914 -8.197 15.396 1.00 94.06 79 GLU A O 1
ATOM 625 N N . LEU A 1 80 ? -8.739 -8.041 14.882 1.00 93.88 80 LEU A N 1
ATOM 626 C CA . LEU A 1 80 ? -8.825 -6.690 14.335 1.00 93.88 80 LEU A CA 1
ATOM 627 C C . LEU A 1 80 ? -9.663 -6.649 13.043 1.00 93.88 80 LEU A C 1
ATOM 629 O O . LEU A 1 80 ? -10.425 -5.705 12.824 1.00 93.88 80 LEU A O 1
ATOM 633 N N . LEU A 1 81 ? -9.591 -7.695 12.209 1.00 95.06 81 LEU A N 1
ATOM 634 C CA . LEU A 1 81 ? -10.491 -7.880 11.061 1.00 95.06 81 LEU A CA 1
ATOM 635 C C . LEU A 1 81 ? -11.953 -8.016 11.506 1.00 95.06 81 LEU A C 1
ATOM 637 O O . LEU A 1 81 ? -12.813 -7.332 10.953 1.00 95.06 81 LEU A O 1
ATOM 641 N N . GLN A 1 82 ? -12.233 -8.826 12.530 1.00 94.62 82 GLN A N 1
ATOM 642 C CA . GLN A 1 82 ? -13.587 -8.981 13.075 1.00 94.62 82 GLN A CA 1
ATOM 643 C C . GLN A 1 82 ? -14.127 -7.668 13.647 1.00 94.62 82 GLN A C 1
ATOM 645 O O . GLN A 1 82 ? -15.279 -7.312 13.391 1.00 94.62 82 GLN A O 1
ATOM 650 N N . LEU A 1 83 ? -13.295 -6.906 14.366 1.00 93.56 83 LEU A N 1
ATOM 651 C CA . LEU A 1 83 ? -13.677 -5.598 14.900 1.00 93.56 83 LEU A CA 1
ATOM 652 C C . LEU A 1 83 ? -14.074 -4.623 13.782 1.00 93.56 83 LEU A C 1
ATOM 654 O O . LEU A 1 83 ? -14.994 -3.821 13.954 1.00 93.56 83 LEU A O 1
ATOM 658 N N . GLY A 1 84 ? -13.419 -4.734 12.626 1.00 92.25 84 GLY A N 1
ATOM 659 C CA . GLY A 1 84 ? -13.731 -4.002 11.402 1.00 92.25 84 GLY A CA 1
ATOM 660 C C . GLY A 1 84 ? -14.906 -4.553 10.584 1.00 92.25 84 GLY A C 1
ATOM 661 O O . GLY A 1 84 ? -15.163 -3.990 9.528 1.00 92.25 84 GLY A O 1
ATOM 662 N N . GLU A 1 85 ? -15.627 -5.594 11.036 1.00 93.62 85 GLU A N 1
ATOM 663 C CA . GLU A 1 85 ? -16.667 -6.300 10.246 1.00 93.62 85 GLU A CA 1
ATOM 664 C C . GLU A 1 85 ? -16.145 -6.877 8.916 1.00 93.62 85 GLU A C 1
ATOM 666 O O . GLU A 1 85 ? -16.866 -7.001 7.927 1.00 93.62 85 GLU A O 1
ATOM 671 N N . LEU A 1 86 ? -14.870 -7.262 8.887 1.00 94.62 86 LEU A N 1
ATOM 672 C CA . LEU A 1 86 ? -14.220 -7.854 7.725 1.00 94.62 86 LEU A CA 1
ATOM 673 C C . LEU A 1 86 ? -14.048 -9.370 7.907 1.00 94.62 86 LEU A C 1
ATOM 675 O O . LEU A 1 86 ? -13.925 -9.854 9.037 1.00 94.62 86 LEU A O 1
ATOM 679 N N . PRO A 1 87 ? -13.998 -10.145 6.808 1.00 95.12 87 PRO A N 1
ATOM 680 C CA . PRO A 1 87 ? -13.769 -11.581 6.885 1.00 95.12 87 PRO A CA 1
ATOM 681 C C . PRO A 1 87 ? -12.399 -11.883 7.502 1.00 95.12 87 PRO A C 1
ATOM 683 O O . PRO A 1 87 ? -11.385 -11.294 7.125 1.00 95.12 87 PRO A O 1
ATOM 686 N N . THR A 1 88 ? -12.355 -12.859 8.411 1.00 94.69 88 THR A N 1
ATOM 687 C CA . THR A 1 88 ? -11.124 -13.297 9.096 1.00 94.69 88 THR A CA 1
ATOM 688 C C . THR A 1 88 ? -10.080 -13.882 8.149 1.00 94.69 88 THR A C 1
ATOM 690 O O . THR A 1 88 ? -8.898 -13.893 8.480 1.00 94.69 88 THR A O 1
ATOM 693 N N . SER A 1 89 ? -10.495 -14.355 6.970 1.00 93.62 89 SER A N 1
ATOM 694 C CA . SER A 1 89 ? -9.591 -14.816 5.912 1.00 93.62 89 SER A CA 1
ATOM 695 C C . SER A 1 89 ? -8.828 -13.671 5.236 1.00 93.62 89 SER A C 1
ATOM 697 O O . SER A 1 89 ? -7.849 -13.926 4.541 1.00 93.62 89 SER A O 1
ATOM 699 N N . GLY A 1 90 ? -9.285 -12.418 5.380 1.00 93.19 90 GLY A N 1
ATOM 700 C CA . GLY A 1 90 ? -8.790 -11.278 4.601 1.00 93.19 90 GLY A CA 1
ATOM 701 C C . GLY A 1 90 ? -9.134 -11.356 3.106 1.00 93.19 90 GLY A C 1
ATOM 702 O O . GLY A 1 90 ? -8.627 -10.563 2.310 1.00 93.19 90 GLY A O 1
ATOM 703 N N . GLN A 1 91 ? -9.980 -12.313 2.716 1.00 96.00 91 GLN A N 1
ATOM 704 C CA . GLN A 1 91 ? -10.399 -12.538 1.340 1.00 96.00 91 GLN A CA 1
ATOM 705 C C . GLN A 1 91 ? -11.820 -12.037 1.125 1.00 96.00 91 GLN A C 1
ATOM 707 O O . GLN A 1 91 ? -12.702 -12.264 1.950 1.00 96.00 91 GLN A O 1
ATOM 712 N N . ILE A 1 92 ? -12.048 -11.377 -0.006 1.00 95.62 92 ILE A N 1
ATOM 713 C CA . ILE A 1 92 ? -13.364 -10.891 -0.413 1.00 95.62 92 ILE A CA 1
ATOM 714 C C . ILE A 1 92 ? -13.719 -11.418 -1.800 1.00 95.62 92 ILE A C 1
ATOM 716 O O . ILE A 1 92 ? -12.859 -11.799 -2.596 1.00 95.62 92 ILE A O 1
ATOM 720 N N . THR A 1 93 ? -15.018 -11.457 -2.085 1.00 96.44 93 THR A N 1
ATOM 721 C CA . THR A 1 93 ? -15.497 -11.721 -3.441 1.00 96.44 93 THR A CA 1
ATOM 722 C C . THR A 1 93 ? -15.271 -10.473 -4.287 1.00 96.44 93 THR A C 1
ATOM 724 O O . THR A 1 93 ? -15.767 -9.404 -3.937 1.00 96.44 93 THR A O 1
ATOM 727 N N . LEU A 1 94 ? -14.541 -10.617 -5.389 1.00 97.12 94 LEU A N 1
ATOM 728 C CA . LEU A 1 94 ? -14.359 -9.563 -6.381 1.00 97.12 94 LEU A CA 1
ATOM 729 C C . LEU A 1 94 ? -15.204 -9.844 -7.629 1.00 97.12 94 LEU A C 1
ATOM 731 O O . LEU A 1 94 ? -15.612 -10.982 -7.879 1.00 97.12 94 LEU A O 1
ATOM 735 N N . PHE A 1 95 ? -15.409 -8.795 -8.417 1.00 97.38 95 PHE A N 1
ATOM 736 C CA . PHE A 1 95 ? -16.084 -8.838 -9.709 1.00 97.38 95 PHE A CA 1
ATOM 737 C C . PHE A 1 95 ? -15.141 -8.283 -10.776 1.00 97.38 95 PHE A C 1
ATOM 739 O O . PHE A 1 95 ? -14.401 -7.332 -10.509 1.00 97.38 95 PHE A O 1
ATOM 746 N N . ASP A 1 96 ? -15.143 -8.883 -11.961 1.00 97.19 96 ASP A N 1
ATOM 747 C CA . ASP A 1 96 ? -14.380 -8.386 -13.100 1.00 97.19 96 ASP A CA 1
ATOM 748 C C . ASP A 1 96 ? -14.983 -7.061 -13.588 1.00 97.19 96 ASP A C 1
ATOM 750 O O . ASP A 1 96 ? -16.159 -6.981 -13.938 1.00 97.19 96 ASP A O 1
ATOM 754 N N . GLY A 1 97 ? -14.165 -6.006 -13.632 1.00 96.69 97 GLY A N 1
ATOM 755 C CA . GLY A 1 97 ? -14.590 -4.674 -14.061 1.00 96.69 97 GLY A CA 1
ATOM 756 C C . GLY A 1 97 ? -14.943 -4.568 -15.548 1.00 96.69 97 GLY A C 1
ATOM 757 O O . GLY A 1 97 ? -15.527 -3.565 -15.951 1.00 96.69 97 GLY A O 1
ATOM 758 N N . ARG A 1 98 ? -14.593 -5.566 -16.371 1.00 96.94 98 ARG A N 1
ATOM 759 C CA . ARG A 1 98 ? -14.930 -5.596 -17.804 1.00 96.94 98 ARG A CA 1
ATOM 760 C C . ARG A 1 98 ? -16.258 -6.294 -18.081 1.00 96.94 98 ARG A C 1
ATOM 762 O O . ARG A 1 98 ? -17.021 -5.811 -18.910 1.00 96.94 98 ARG A O 1
ATOM 769 N N . THR A 1 99 ? -16.506 -7.429 -17.433 1.00 96.62 99 THR A N 1
ATOM 770 C CA . THR A 1 99 ? -17.673 -8.294 -17.693 1.00 96.62 99 THR A CA 1
ATOM 771 C C . THR A 1 99 ? -18.773 -8.157 -16.640 1.00 96.62 99 THR A C 1
ATOM 773 O O . THR A 1 99 ? -19.939 -8.393 -16.940 1.00 96.62 99 THR A O 1
ATOM 776 N N . GLY A 1 100 ? -18.427 -7.760 -15.413 1.00 95.94 100 GLY A N 1
ATOM 777 C CA . GLY A 1 100 ? -19.326 -7.761 -14.258 1.00 95.94 100 GLY A CA 1
ATOM 778 C C . GLY A 1 100 ? -19.480 -9.132 -13.591 1.00 95.94 100 GLY A C 1
ATOM 779 O O . GLY A 1 100 ? -20.198 -9.248 -12.598 1.00 95.94 100 GLY A O 1
ATOM 780 N N . GLU A 1 101 ? -18.811 -10.169 -14.099 1.00 97.12 101 GLU A N 1
ATOM 781 C CA . GLU A 1 101 ? -18.893 -11.516 -13.542 1.00 97.12 101 GLU A CA 1
ATOM 782 C C . GLU A 1 101 ? -18.087 -11.647 -12.245 1.00 97.12 101 GLU A C 1
ATOM 784 O O . GLU A 1 101 ? -17.066 -10.990 -12.026 1.00 97.12 101 GLU A O 1
ATOM 789 N N . LYS A 1 102 ? -18.564 -12.515 -11.351 1.00 97.31 102 LYS A N 1
ATOM 790 C CA . LYS A 1 102 ? -17.895 -12.828 -10.087 1.00 97.31 102 LYS A CA 1
ATOM 791 C C . LYS A 1 102 ? -16.687 -13.736 -10.340 1.00 97.31 102 LYS A C 1
ATOM 793 O O . LYS A 1 102 ? -16.814 -14.741 -11.031 1.00 97.31 102 LYS A O 1
ATOM 798 N N . PHE A 1 103 ? -15.556 -13.462 -9.686 1.00 96.69 103 PHE A N 1
ATOM 799 C CA . PHE A 1 103 ? -14.422 -14.393 -9.699 1.00 96.69 103 PHE A CA 1
ATOM 800 C C . PHE A 1 103 ? -14.763 -15.718 -8.993 1.00 96.69 103 PHE A C 1
ATOM 802 O O . PHE A 1 103 ? -15.378 -15.727 -7.923 1.00 96.69 103 PHE A O 1
ATOM 809 N N . GLU A 1 104 ? -14.304 -16.840 -9.556 1.00 95.38 104 GLU A N 1
ATOM 810 C CA . GLU A 1 104 ? -14.585 -18.196 -9.049 1.00 95.38 104 GLU A CA 1
ATOM 811 C C . GLU A 1 104 ? -14.103 -18.422 -7.608 1.00 95.38 104 GLU A C 1
ATOM 813 O O . GLU A 1 104 ? -14.725 -19.152 -6.834 1.00 95.38 104 GLU A O 1
ATOM 818 N N . ARG A 1 105 ? -12.987 -17.789 -7.233 1.00 96.06 105 ARG A N 1
ATOM 819 C CA . ARG A 1 105 ? -12.378 -17.888 -5.903 1.00 96.06 105 ARG A CA 1
ATOM 820 C C . ARG A 1 105 ? -12.327 -16.524 -5.236 1.00 96.06 105 ARG A C 1
ATOM 822 O O . ARG A 1 105 ? -12.188 -15.496 -5.897 1.00 96.06 105 ARG A O 1
ATOM 829 N N . GLN A 1 106 ? -12.417 -16.523 -3.909 1.00 96.25 106 GLN A N 1
ATOM 830 C CA . GLN A 1 106 ? -12.209 -15.307 -3.132 1.00 96.25 106 GLN A C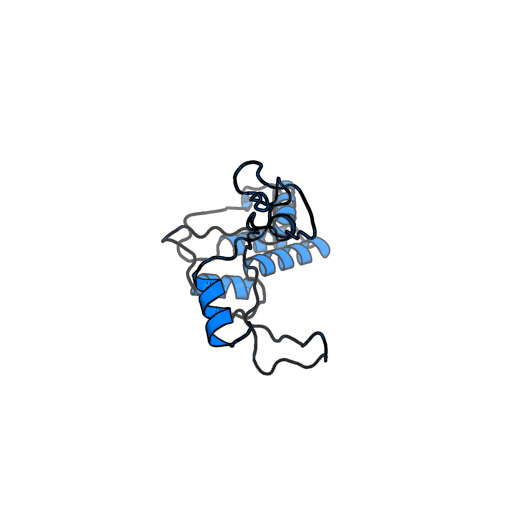A 1
ATOM 831 C C . GLN A 1 106 ? -10.754 -14.851 -3.257 1.00 96.25 106 GLN A C 1
ATOM 833 O O . GLN A 1 106 ? -9.835 -15.669 -3.329 1.00 96.25 106 GLN A O 1
ATOM 838 N N . VAL A 1 107 ? -10.555 -13.538 -3.279 1.00 96.56 107 VAL A N 1
ATOM 839 C CA . VAL A 1 107 ? -9.247 -12.922 -3.499 1.00 96.56 107 VAL A CA 1
ATOM 840 C C . VAL A 1 107 ? -8.853 -12.150 -2.251 1.00 96.56 107 VAL A C 1
ATOM 842 O O . VAL A 1 107 ? -9.661 -11.413 -1.684 1.00 96.56 107 VAL A O 1
ATOM 845 N N . THR A 1 108 ? -7.605 -12.314 -1.814 1.00 96.25 108 THR A N 1
ATOM 846 C CA . THR A 1 108 ? -7.046 -11.518 -0.718 1.00 96.25 108 THR A CA 1
ATOM 847 C C . THR A 1 108 ? -6.901 -10.076 -1.176 1.00 96.25 108 THR A C 1
ATOM 849 O O . THR A 1 108 ? -6.185 -9.792 -2.134 1.00 96.25 108 THR A O 1
ATOM 852 N N . VAL A 1 109 ? -7.557 -9.158 -0.474 1.00 95.75 109 VAL A N 1
ATOM 853 C CA . VAL A 1 109 ? -7.468 -7.723 -0.757 1.00 95.75 109 VAL A CA 1
ATOM 854 C C . VAL A 1 109 ? -6.925 -7.020 0.476 1.00 95.75 109 VAL A C 1
ATOM 856 O O . VAL A 1 109 ? -7.115 -7.442 1.616 1.00 95.75 109 VAL A O 1
ATOM 859 N N . GLY A 1 110 ? -6.199 -5.931 0.277 1.00 95.75 110 GLY A N 1
ATOM 860 C CA . GLY A 1 110 ? -5.618 -5.211 1.389 1.00 95.75 110 GLY A CA 1
ATOM 861 C C . GLY A 1 110 ? -4.980 -3.905 0.979 1.00 95.75 110 GLY A C 1
ATOM 862 O O . GLY A 1 110 ? -5.043 -3.486 -0.169 1.00 95.75 110 GLY A O 1
ATOM 863 N N . TYR A 1 111 ? -4.370 -3.271 1.973 1.00 95.94 111 TYR A N 1
ATOM 864 C CA . TYR A 1 111 ? -3.614 -2.045 1.795 1.00 95.94 111 TYR A CA 1
ATOM 865 C C . TYR A 1 111 ? -2.161 -2.413 2.035 1.00 95.94 111 TYR A C 1
ATOM 867 O O . TYR A 1 111 ? -1.791 -2.729 3.165 1.00 95.94 111 TYR A O 1
ATOM 875 N N . MET A 1 112 ? -1.387 -2.436 0.956 1.00 96.56 112 MET A N 1
ATOM 876 C CA . MET A 1 112 ? 0.060 -2.582 0.995 1.00 96.56 112 MET A CA 1
ATOM 877 C C . MET A 1 112 ? 0.668 -1.195 0.820 1.00 96.56 112 MET A C 1
ATOM 879 O O . MET A 1 112 ? 0.243 -0.439 -0.055 1.00 96.56 112 MET A O 1
ATOM 883 N N . TYR A 1 113 ? 1.636 -0.845 1.662 1.00 96.12 113 TYR A N 1
ATOM 884 C CA . TYR A 1 113 ? 2.353 0.413 1.509 1.00 96.12 113 TYR A CA 1
ATOM 885 C C . TYR A 1 113 ? 3.345 0.283 0.351 1.00 96.12 113 TYR A C 1
ATOM 887 O O . TYR A 1 113 ? 4.268 -0.527 0.409 1.00 96.12 113 TYR A O 1
ATOM 895 N N . MET A 1 114 ? 3.120 1.047 -0.716 1.00 95.44 114 MET A N 1
ATOM 896 C CA . MET A 1 114 ? 3.897 0.972 -1.952 1.00 95.44 114 MET A CA 1
ATOM 897 C C . MET A 1 114 ? 4.858 2.155 -2.046 1.00 95.44 114 MET A C 1
ATOM 899 O O . MET A 1 114 ? 4.477 3.295 -1.784 1.00 95.44 114 MET A O 1
ATOM 903 N N . LEU A 1 115 ? 6.091 1.890 -2.477 1.00 96.00 115 LEU A N 1
ATOM 904 C CA . LEU A 1 115 ? 7.082 2.919 -2.784 1.00 96.00 115 LEU A CA 1
ATOM 905 C C . LEU A 1 115 ? 7.267 3.028 -4.298 1.00 96.00 115 LEU A C 1
ATOM 907 O O . LEU A 1 115 ? 7.450 2.026 -4.988 1.00 96.00 115 LEU A O 1
ATOM 911 N N . LYS A 1 116 ? 7.266 4.259 -4.813 1.00 97.19 116 LYS A N 1
ATOM 912 C CA . LYS A 1 116 ? 7.684 4.549 -6.187 1.00 97.19 116 LYS A CA 1
ATOM 913 C C . LYS A 1 116 ? 9.187 4.822 -6.185 1.00 97.19 116 LYS A C 1
ATOM 915 O O . LYS A 1 116 ? 9.631 5.810 -5.610 1.00 97.19 116 LYS A O 1
ATOM 920 N N . LEU A 1 117 ? 9.965 3.946 -6.818 1.00 96.62 117 LEU A N 1
ATOM 921 C CA . LEU A 1 117 ? 11.408 4.144 -6.965 1.00 96.62 117 LEU A CA 1
ATOM 922 C C . LEU A 1 117 ? 11.702 5.304 -7.922 1.00 96.62 117 LEU A C 1
ATOM 924 O O . LEU A 1 117 ? 10.933 5.568 -8.845 1.00 96.62 117 LEU A O 1
ATOM 928 N N . ASN A 1 118 ? 12.870 5.928 -7.765 1.00 96.62 118 ASN A N 1
ATOM 929 C CA . ASN A 1 118 ? 13.322 7.027 -8.627 1.00 96.62 118 ASN A CA 1
ATOM 930 C C . ASN A 1 118 ? 13.695 6.586 -10.063 1.00 96.62 118 ASN A C 1
ATOM 932 O O . ASN A 1 118 ? 14.298 7.324 -10.830 1.00 96.62 118 ASN A O 1
ATOM 936 N N . HIS A 1 119 ? 13.380 5.349 -10.441 1.00 96.44 119 HIS A N 1
ATOM 937 C CA . HIS A 1 119 ? 13.643 4.796 -11.762 1.00 96.44 119 HIS A CA 1
ATOM 938 C C . HIS A 1 119 ? 12.495 5.119 -12.716 1.00 96.44 119 HIS A C 1
ATOM 940 O O . HIS A 1 119 ? 11.735 4.232 -13.107 1.00 96.44 119 HIS A O 1
ATOM 946 N N . LEU A 1 120 ? 12.370 6.395 -13.075 1.00 96.56 120 LEU A N 1
ATOM 947 C CA . LEU A 1 120 ? 11.324 6.858 -13.978 1.00 96.56 120 LEU A CA 1
ATOM 948 C C . LEU A 1 120 ? 11.633 6.461 -15.424 1.00 96.56 120 LEU A C 1
ATOM 950 O O . LEU A 1 120 ? 12.782 6.491 -15.867 1.00 96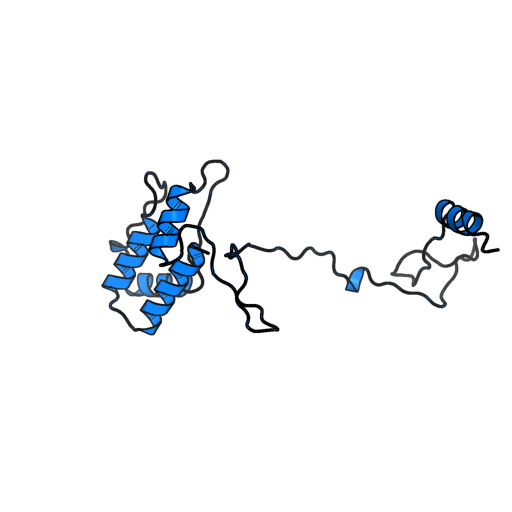.56 120 LEU A O 1
ATOM 954 N N . VAL A 1 121 ? 10.591 6.068 -16.159 1.00 96.75 121 VAL A N 1
ATOM 955 C CA . VAL A 1 121 ? 10.712 5.704 -17.577 1.00 96.75 121 VAL A CA 1
ATOM 956 C C . VAL A 1 121 ? 11.150 6.898 -18.421 1.00 96.75 121 VAL A C 1
ATOM 958 O O . VAL A 1 121 ? 12.006 6.733 -19.283 1.00 96.75 121 VAL A O 1
ATOM 961 N N . ASP A 1 122 ? 10.667 8.101 -18.109 1.00 94.69 122 ASP A N 1
ATOM 962 C CA . ASP A 1 122 ? 11.002 9.333 -18.836 1.00 94.69 122 ASP A CA 1
ATOM 963 C C . ASP A 1 122 ? 12.506 9.642 -18.782 1.00 94.69 122 ASP A C 1
ATOM 965 O O . ASP A 1 122 ? 13.117 10.052 -19.774 1.00 94.69 122 ASP A O 1
ATOM 969 N N . ASP A 1 123 ? 13.144 9.343 -17.647 1.00 93.06 123 ASP A N 1
ATOM 970 C CA . ASP A 1 123 ? 14.588 9.503 -17.475 1.00 93.06 123 ASP A CA 1
ATOM 971 C C . ASP A 1 123 ? 15.378 8.464 -18.276 1.00 93.06 123 ASP A C 1
ATOM 973 O O . ASP A 1 123 ? 16.473 8.754 -18.763 1.00 93.06 123 ASP A O 1
ATOM 977 N N . LYS A 1 124 ? 14.799 7.282 -18.493 1.00 94.62 124 LYS A N 1
ATOM 978 C CA . LYS A 1 124 ? 15.425 6.165 -19.212 1.00 94.62 124 LYS A CA 1
ATOM 979 C C . LYS A 1 124 ? 15.143 6.162 -20.713 1.00 94.62 124 LYS A C 1
ATOM 981 O O . LYS A 1 124 ? 15.910 5.563 -21.460 1.00 94.62 124 LYS A O 1
ATOM 986 N N . MET A 1 125 ? 14.077 6.821 -21.162 1.00 94.31 125 MET A N 1
ATOM 987 C CA . MET A 1 125 ? 13.749 6.924 -22.579 1.00 94.31 125 MET A CA 1
ATOM 988 C C . MET A 1 125 ? 14.820 7.751 -23.293 1.00 94.31 125 MET A C 1
ATOM 990 O O . MET A 1 125 ? 15.098 8.893 -22.919 1.00 94.31 125 MET A O 1
ATOM 994 N N . HIS A 1 126 ? 15.427 7.163 -24.319 1.00 94.56 126 HIS A N 1
ATOM 995 C CA . HIS A 1 126 ? 16.452 7.800 -25.133 1.00 94.56 126 HIS A CA 1
ATOM 996 C C . HIS A 1 126 ? 16.404 7.250 -26.557 1.00 94.56 126 HIS A C 1
ATOM 998 O O . HIS A 1 126 ? 16.366 6.037 -26.752 1.00 94.56 126 HIS A O 1
ATOM 1004 N N . ALA A 1 127 ? 16.406 8.145 -27.541 1.00 93.50 127 ALA A N 1
ATOM 1005 C CA . ALA A 1 127 ? 16.408 7.804 -28.956 1.00 93.50 127 ALA A CA 1
ATOM 1006 C C . ALA A 1 127 ? 17.279 8.800 -29.727 1.00 93.50 127 ALA A C 1
ATOM 1008 O O . ALA A 1 127 ? 17.338 9.985 -29.395 1.00 93.50 127 ALA A O 1
ATOM 1009 N N . ARG A 1 128 ? 17.951 8.311 -30.770 1.00 93.25 128 ARG A N 1
ATOM 1010 C CA . ARG A 1 128 ? 18.824 9.105 -31.639 1.00 93.25 128 ARG A CA 1
ATOM 1011 C C . ARG A 1 128 ? 18.621 8.675 -33.088 1.00 93.25 128 ARG A C 1
ATOM 1013 O O . ARG A 1 128 ? 18.742 7.492 -33.383 1.00 93.25 128 ARG A O 1
ATOM 1020 N N . SER A 1 129 ? 18.383 9.642 -33.976 1.00 93.00 129 SER A N 1
ATOM 1021 C CA . SER A 1 129 ? 18.478 9.461 -35.432 1.00 93.00 129 SER A CA 1
ATOM 1022 C C . SER A 1 129 ? 19.857 9.907 -35.941 1.00 93.00 129 SER A C 1
ATOM 1024 O O . SER A 1 129 ? 20.682 9.083 -36.317 1.00 93.00 129 SER A O 1
ATOM 1026 N N . THR A 1 130 ? 20.160 11.203 -35.856 1.00 90.94 130 THR A N 1
ATOM 1027 C CA . THR A 1 130 ? 21.461 11.819 -36.181 1.00 90.94 130 THR A CA 1
ATOM 1028 C C . THR A 1 130 ? 21.910 12.746 -35.049 1.00 90.94 130 THR A C 1
ATOM 1030 O O . THR A 1 130 ? 21.085 13.199 -34.261 1.00 90.94 130 THR A O 1
ATOM 1033 N N . GLY A 1 131 ? 23.206 13.048 -34.942 1.00 90.44 131 GLY A N 1
ATOM 1034 C CA . GLY A 1 131 ? 23.734 13.923 -33.888 1.00 90.44 131 GLY A CA 1
ATOM 1035 C C . GLY A 1 131 ? 25.249 14.081 -33.968 1.00 90.44 131 GLY A C 1
ATOM 1036 O O . GLY A 1 131 ? 25.858 13.656 -34.945 1.00 90.44 131 GLY A O 1
ATOM 1037 N N . SER A 1 132 ? 25.864 14.655 -32.936 1.00 91.75 132 SER A N 1
ATOM 1038 C CA . SER A 1 132 ? 27.311 14.902 -32.884 1.00 91.75 132 SER A CA 1
ATOM 1039 C C . SER A 1 132 ? 28.147 13.615 -32.827 1.00 91.75 132 SER A C 1
ATOM 1041 O O . SER A 1 132 ? 27.696 12.570 -32.332 1.00 91.75 132 SER A O 1
ATOM 1043 N N . TYR A 1 133 ? 29.387 13.718 -33.309 1.00 94.38 133 TYR A N 1
ATOM 1044 C CA . TYR A 1 133 ? 30.371 12.638 -33.376 1.00 94.38 133 TYR A CA 1
ATOM 1045 C C . TYR A 1 133 ? 31.654 13.024 -32.636 1.00 94.38 133 TYR A C 1
ATOM 1047 O O . TYR A 1 133 ? 31.988 14.201 -32.502 1.00 94.38 133 TYR A O 1
ATOM 1055 N N . SER A 1 134 ? 32.368 12.016 -32.147 1.00 93.19 134 SER A N 1
ATOM 1056 C CA . SER A 1 134 ? 33.704 12.167 -31.578 1.00 93.19 134 SER A CA 1
ATOM 1057 C C . SER A 1 134 ? 34.702 12.583 -32.660 1.00 93.19 134 SER A C 1
ATOM 1059 O O . SER A 1 134 ? 34.762 11.952 -33.712 1.00 93.19 134 SER A O 1
ATOM 1061 N N . LEU A 1 135 ? 35.533 13.593 -32.387 1.00 93.44 135 LEU A N 1
ATOM 1062 C CA . LEU A 1 135 ? 36.548 14.067 -33.338 1.00 93.44 135 LEU A CA 1
ATOM 1063 C C . LEU A 1 135 ? 37.594 12.989 -33.671 1.00 93.44 135 LEU A C 1
ATOM 1065 O O . LEU A 1 135 ? 38.078 12.927 -34.798 1.00 93.44 135 LEU A O 1
ATOM 1069 N N . VAL A 1 136 ? 37.938 12.144 -32.696 1.00 95.62 136 VAL A N 1
ATOM 1070 C CA . VAL A 1 136 ? 39.024 11.161 -32.827 1.00 95.62 136 VAL A CA 1
ATOM 1071 C C . VAL A 1 136 ? 38.539 9.889 -33.515 1.00 95.62 136 VAL A C 1
ATOM 1073 O O . VAL A 1 136 ? 39.117 9.464 -34.507 1.00 95.62 136 VAL A O 1
ATOM 1076 N N . THR A 1 137 ? 37.474 9.274 -32.994 1.00 94.94 137 THR A N 1
ATOM 1077 C CA . THR A 1 137 ? 36.986 7.974 -33.484 1.00 94.94 137 THR A CA 1
ATOM 1078 C C . THR A 1 137 ? 35.943 8.098 -34.583 1.00 94.94 137 THR A C 1
ATOM 1080 O O . THR A 1 137 ? 35.589 7.088 -35.182 1.00 94.94 137 THR A O 1
ATOM 1083 N N . GLN A 1 138 ? 35.413 9.305 -34.817 1.00 94.62 138 GLN A N 1
ATOM 1084 C CA . GLN A 1 138 ? 34.298 9.549 -35.738 1.00 94.62 138 GLN A CA 1
ATOM 1085 C C . GLN A 1 138 ? 33.067 8.673 -35.433 1.00 94.62 138 GLN A C 1
ATOM 1087 O O . GLN A 1 138 ? 32.244 8.400 -36.300 1.00 94.62 138 GLN A O 1
ATOM 1092 N N . GLN A 1 139 ? 32.913 8.242 -34.174 1.00 94.00 139 GLN A N 1
ATOM 1093 C CA . GLN A 1 139 ? 31.752 7.494 -33.688 1.00 94.00 139 GLN A CA 1
ATOM 1094 C C . GLN A 1 139 ? 30.736 8.431 -33.018 1.00 94.00 139 GLN A C 1
ATOM 1096 O O . GLN A 1 139 ? 31.129 9.476 -32.484 1.00 94.00 139 GLN A O 1
ATOM 1101 N N . PRO A 1 140 ? 29.437 8.078 -33.007 1.00 94.38 140 PRO A N 1
ATOM 1102 C CA . PRO A 1 140 ? 28.434 8.750 -32.188 1.00 94.38 140 PRO A CA 1
ATOM 1103 C C . PRO A 1 140 ? 28.907 8.936 -30.741 1.00 94.38 140 PRO A C 1
ATOM 1105 O O . PRO A 1 140 ? 29.485 8.022 -30.155 1.00 94.38 140 PRO A O 1
ATOM 1108 N N . LEU A 1 141 ? 28.646 10.107 -30.148 1.00 93.00 141 LEU A N 1
ATOM 1109 C CA . LEU A 1 141 ? 28.926 10.335 -28.724 1.00 93.00 141 LEU A CA 1
ATOM 1110 C C . LEU A 1 141 ? 28.161 9.342 -27.827 1.00 93.00 141 LEU A C 1
ATOM 1112 O O . LEU A 1 141 ? 27.190 8.726 -28.260 1.00 93.00 141 LEU A O 1
ATOM 1116 N N . GLY A 1 142 ? 28.592 9.188 -26.574 1.00 91.06 142 GLY A N 1
ATOM 1117 C CA . GLY A 1 142 ? 27.939 8.328 -25.584 1.00 91.06 142 GLY A CA 1
ATOM 1118 C C . GLY A 1 142 ? 27.012 9.095 -24.635 1.00 91.06 142 GLY A C 1
ATOM 1119 O O . GLY A 1 142 ? 27.277 10.244 -24.286 1.00 91.06 142 GLY A O 1
ATOM 1120 N N . GLY A 1 143 ? 25.953 8.426 -24.171 1.00 90.81 143 GLY A N 1
ATOM 1121 C CA . GLY A 1 143 ? 25.061 8.917 -23.115 1.00 90.81 143 GLY A CA 1
ATOM 1122 C C . GLY A 1 143 ? 23.918 9.826 -23.588 1.00 90.81 143 GLY A C 1
ATOM 1123 O O . GLY A 1 143 ? 24.038 10.569 -24.561 1.00 90.81 143 GLY A O 1
ATOM 1124 N N . LYS A 1 144 ? 22.797 9.795 -22.852 1.00 89.88 144 LYS A N 1
ATOM 1125 C CA . LYS A 1 144 ? 21.574 10.568 -23.153 1.00 89.88 144 LYS A CA 1
ATOM 1126 C C . LYS A 1 144 ? 21.831 12.077 -23.238 1.00 89.88 144 LYS A C 1
ATOM 1128 O O . LYS A 1 144 ? 21.332 12.731 -24.145 1.00 89.88 144 LYS A O 1
ATOM 1133 N N . ALA A 1 145 ? 22.658 12.616 -22.338 1.00 89.00 145 ALA A N 1
ATOM 1134 C CA . ALA A 1 145 ? 22.946 14.052 -22.261 1.00 89.00 145 ALA A CA 1
ATOM 1135 C C . ALA A 1 145 ? 23.595 14.627 -23.533 1.00 89.00 145 ALA A C 1
ATOM 1137 O O . ALA A 1 145 ? 23.429 15.805 -23.823 1.00 89.00 145 ALA A O 1
ATOM 1138 N N . GLN A 1 146 ? 24.314 13.800 -24.297 1.00 88.81 146 GLN A N 1
ATOM 1139 C CA . GLN A 1 146 ? 24.989 14.198 -25.537 1.00 88.81 146 GLN A CA 1
ATOM 1140 C C . GLN A 1 146 ? 24.244 13.712 -26.785 1.00 88.81 146 GLN A C 1
ATOM 1142 O O . GLN A 1 146 ? 24.832 13.621 -27.864 1.00 88.81 146 GLN A O 1
ATOM 1147 N N . PHE A 1 147 ? 22.970 13.327 -26.632 1.00 87.38 147 PHE A N 1
ATOM 1148 C CA . PHE A 1 147 ? 22.204 12.624 -27.661 1.00 87.38 147 PHE A CA 1
ATOM 1149 C C . PHE A 1 147 ? 22.996 11.453 -28.256 1.00 87.38 147 PHE A C 1
ATOM 1151 O O . PHE A 1 147 ? 23.101 11.292 -29.471 1.00 87.38 147 PHE A O 1
ATOM 1158 N N . GLY A 1 148 ? 23.634 10.665 -27.390 1.00 92.94 148 GLY A N 1
ATOM 1159 C CA . GLY A 1 148 ? 24.566 9.622 -27.785 1.00 92.94 148 GLY A CA 1
ATOM 1160 C C . GLY A 1 148 ? 23.920 8.426 -28.485 1.00 92.94 148 GLY A C 1
ATOM 1161 O O . GLY A 1 148 ? 22.716 8.210 -28.377 1.00 92.94 148 GLY A O 1
ATOM 1162 N N . GLY A 1 149 ? 24.702 7.660 -29.240 1.00 93.81 149 GLY A N 1
ATOM 1163 C CA . GLY A 1 149 ? 24.241 6.400 -29.830 1.00 93.81 149 GLY A CA 1
ATOM 1164 C C . GLY A 1 149 ? 24.213 5.266 -28.803 1.00 93.81 149 GLY A C 1
ATOM 1165 O O . GLY A 1 149 ? 24.901 5.329 -27.782 1.00 93.81 149 GLY A O 1
ATOM 1166 N N . GLN A 1 150 ? 23.442 4.214 -29.085 1.00 95.31 150 GLN A N 1
ATOM 1167 C CA . GLN A 1 150 ? 23.575 2.960 -28.346 1.00 95.31 150 GLN A CA 1
ATOM 1168 C C . GLN A 1 150 ? 24.868 2.266 -28.778 1.00 95.31 150 GLN A C 1
ATOM 1170 O O . GLN A 1 150 ? 25.207 2.246 -29.962 1.00 95.31 150 GLN A O 1
ATOM 1175 N N . ARG A 1 151 ? 25.593 1.688 -27.819 1.00 95.12 151 ARG A N 1
ATOM 1176 C CA . ARG A 1 151 ? 26.755 0.860 -28.137 1.00 95.12 151 ARG A CA 1
ATOM 1177 C C . ARG A 1 151 ? 26.271 -0.465 -28.718 1.00 95.12 151 ARG A C 1
ATOM 1179 O O . ARG A 1 151 ? 25.545 -1.185 -28.042 1.00 95.12 151 ARG A O 1
ATOM 1186 N N . PHE A 1 152 ? 26.712 -0.763 -29.933 1.00 96.31 152 PHE A N 1
ATOM 1187 C CA . PHE A 1 152 ? 26.608 -2.084 -30.539 1.00 96.31 152 PHE A CA 1
ATOM 1188 C C . PHE A 1 152 ? 27.962 -2.775 -30.361 1.00 96.31 152 PHE A C 1
ATOM 1190 O O . PHE A 1 152 ? 28.973 -2.288 -30.870 1.00 96.31 152 PHE A O 1
ATOM 1197 N N . GLY A 1 153 ? 28.016 -3.791 -29.507 1.00 96.50 153 GLY A N 1
ATOM 1198 C CA . GLY A 1 153 ? 29.237 -4.477 -29.110 1.00 96.50 153 GLY A CA 1
ATOM 1199 C C . GLY A 1 153 ? 29.452 -5.788 -29.857 1.00 96.50 153 GLY A C 1
ATOM 1200 O O . GLY A 1 153 ? 28.729 -6.146 -30.780 1.00 96.50 153 GLY A O 1
ATOM 1201 N N . GLU A 1 154 ? 30.493 -6.503 -29.439 1.00 97.88 154 GLU A N 1
ATOM 1202 C CA . GLU A 1 154 ? 30.921 -7.764 -30.049 1.00 97.88 154 GLU A CA 1
ATOM 1203 C C . GLU A 1 154 ? 29.843 -8.855 -29.958 1.00 97.88 154 GLU A C 1
ATOM 1205 O O . GLU A 1 154 ? 29.571 -9.539 -30.940 1.00 97.88 154 GLU A O 1
ATOM 1210 N N . MET A 1 155 ? 29.157 -8.959 -28.814 1.00 97.94 155 MET A N 1
ATOM 1211 C CA . MET A 1 155 ? 28.085 -9.942 -28.630 1.00 97.94 155 MET A CA 1
ATOM 1212 C C . MET A 1 155 ? 26.884 -9.666 -29.540 1.00 97.94 155 MET A C 1
ATOM 1214 O O . MET A 1 155 ? 26.262 -10.604 -30.037 1.00 97.94 155 MET A O 1
ATOM 1218 N N . GLU A 1 156 ? 26.555 -8.396 -29.782 1.00 97.50 156 GLU A N 1
ATOM 1219 C CA . GLU A 1 156 ? 25.479 -8.042 -30.702 1.00 97.50 156 GLU A CA 1
ATOM 1220 C C . GLU A 1 156 ? 25.856 -8.305 -32.172 1.00 97.50 156 GLU A C 1
ATOM 1222 O O . GLU A 1 156 ? 24.985 -8.658 -32.968 1.00 97.50 156 GLU A O 1
ATOM 1227 N N . VAL A 1 157 ? 27.143 -8.211 -32.532 1.00 96.44 157 VAL A N 1
ATOM 1228 C CA . VAL A 1 157 ? 27.648 -8.593 -33.866 1.00 96.44 157 VAL A CA 1
ATOM 1229 C C . VAL A 1 157 ? 27.536 -10.101 -34.088 1.00 96.44 157 VAL A C 1
ATOM 1231 O O . VAL A 1 157 ? 26.969 -10.511 -35.099 1.00 96.44 157 VAL A O 1
ATOM 1234 N N . TRP A 1 158 ? 27.971 -10.927 -33.129 1.00 96.75 158 TRP A N 1
ATOM 1235 C CA . TRP A 1 158 ? 27.831 -12.389 -33.228 1.00 96.75 158 TRP A CA 1
ATOM 1236 C C . TRP A 1 158 ? 26.380 -12.823 -33.438 1.00 96.75 158 TRP A C 1
ATOM 1238 O O . TRP A 1 158 ? 26.108 -13.775 -34.169 1.00 96.75 158 TRP A O 1
ATOM 1248 N N . ALA A 1 159 ? 25.433 -12.112 -32.817 1.00 97.12 159 ALA A N 1
ATOM 1249 C CA . ALA A 1 159 ? 24.019 -12.377 -33.023 1.00 97.12 159 ALA A CA 1
ATOM 1250 C C . ALA A 1 159 ? 23.607 -12.171 -34.493 1.00 97.12 159 ALA A C 1
ATOM 1252 O O . ALA A 1 159 ? 22.890 -13.009 -35.030 1.00 97.12 159 ALA A O 1
ATOM 1253 N N . LEU A 1 160 ? 24.073 -11.112 -35.165 1.00 96.00 160 LEU A N 1
ATOM 1254 C CA . LEU A 1 160 ? 23.776 -10.875 -36.587 1.00 96.00 160 LEU A CA 1
ATOM 1255 C C . LEU A 1 160 ? 24.445 -11.900 -37.508 1.00 96.00 160 LEU A C 1
ATOM 1257 O O . LEU A 1 160 ? 23.805 -12.391 -38.441 1.00 96.00 160 LEU A O 1
ATOM 1261 N N . GLU A 1 161 ? 25.698 -12.257 -37.219 1.00 95.44 161 GLU A N 1
ATOM 1262 C CA . GLU A 1 161 ? 26.447 -13.267 -37.974 1.00 95.44 161 GLU A CA 1
ATOM 1263 C C . GLU A 1 161 ? 25.736 -14.626 -37.943 1.00 95.44 161 GLU A C 1
ATOM 1265 O O . GLU A 1 161 ? 25.598 -15.277 -38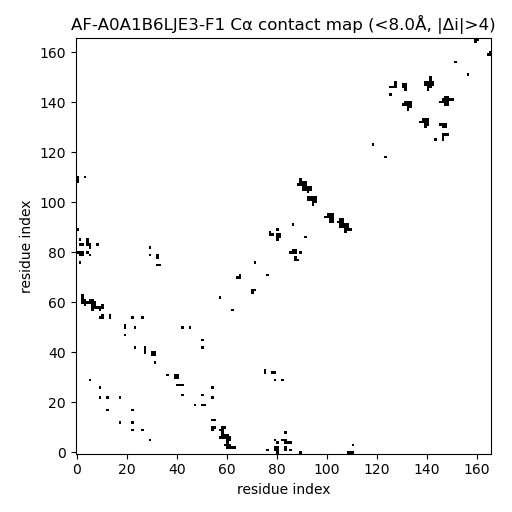.979 1.00 95.44 161 GLU A O 1
ATOM 1270 N N . ALA A 1 162 ? 25.202 -15.022 -36.783 1.00 95.62 162 ALA A N 1
ATOM 1271 C CA . ALA A 1 162 ? 24.457 -16.271 -36.628 1.00 95.62 162 ALA A CA 1
ATOM 1272 C C . ALA A 1 162 ? 23.176 -16.331 -37.482 1.00 95.62 162 ALA A C 1
ATOM 1274 O O . ALA A 1 162 ? 22.787 -17.411 -37.926 1.00 95.62 162 ALA A O 1
ATOM 1275 N N . TYR A 1 163 ? 22.527 -15.189 -37.731 1.00 94.25 163 TYR A N 1
ATOM 1276 C CA . TYR A 1 163 ? 21.345 -15.109 -38.597 1.00 94.25 163 TYR A CA 1
ATOM 1277 C C . TYR A 1 163 ? 21.683 -14.947 -40.086 1.00 94.25 163 TYR A C 1
ATOM 1279 O O . TYR A 1 163 ? 20.775 -14.994 -40.914 1.00 94.25 163 TYR A O 1
ATOM 1287 N N . GLY A 1 164 ? 22.957 -14.757 -40.444 1.00 92.25 164 GLY A N 1
ATOM 1288 C CA . GLY A 1 164 ? 23.369 -14.499 -41.826 1.00 92.25 164 GLY A CA 1
ATOM 1289 C C . GLY A 1 164 ? 22.899 -13.141 -42.362 1.00 92.25 164 GLY A C 1
ATOM 1290 O O . GLY A 1 164 ? 22.722 -12.990 -43.569 1.00 92.25 164 GLY A O 1
ATOM 1291 N N . ALA A 1 165 ? 22.666 -12.166 -41.478 1.00 88.50 165 ALA A N 1
ATOM 1292 C CA . ALA A 1 165 ? 22.252 -10.812 -41.839 1.00 88.50 165 ALA A CA 1
ATOM 1293 C C . ALA A 1 165 ? 23.474 -9.962 -42.237 1.00 88.50 165 ALA A C 1
ATOM 1295 O O . ALA A 1 165 ? 23.918 -9.110 -41.465 1.00 88.50 165 ALA A O 1
ATOM 1296 N N . ALA A 1 166 ? 24.028 -10.257 -43.418 1.00 77.12 166 ALA A N 1
ATOM 1297 C CA . ALA A 1 166 ? 25.167 -9.559 -44.021 1.00 77.12 166 ALA A CA 1
ATOM 1298 C C . ALA A 1 166 ? 24.732 -8.512 -45.058 1.00 77.12 166 ALA A C 1
ATOM 1300 O O . ALA A 1 166 ? 23.766 -8.784 -45.809 1.00 77.12 166 ALA A O 1
#

Radius of gyration: 28.65 Å; Cα contacts (8 Å, |Δi|>4): 161; chains: 1; bounding box: 63×36×74 Å

pLDDT: mean 93.28, std 3.65, range [73.69, 97.94]